Protein AF-A0A226XC66-F1 (afdb_monomer_lite)

Radius of gyration: 19.05 Å; chains: 1; bounding box: 54×43×42 Å

Secondary structure (DSSP, 8-state):
--------TTTTTTSS--HHHHHHHHHHHHHHS------HHHHHHHHHHHHH-TT-TTGGGGGS-EE-TTS-EEEEEEEEEETTEEEEEEEETTTTEEEEEEHHHHHHSPBPPHHHHHHHHTTS--

Foldseek 3Di:
DDDDDDQDPVNCPPVDDDPVVVVVVVVVCVVPLLQLDAPPVRVVVLVVQAVVDVPDPPCVLQVFWFADPVLFIWRWRHWDADPNFIKTWTAGRVVRDIDIDTPVVVVPTHTDDSVSSVVSSVPDDD

Structure (mmCIF, N/CA/C/O backbone):
data_AF-A0A226XC66-F1
#
_entry.id   AF-A0A226XC66-F1
#
loop_
_atom_site.group_PDB
_atom_site.id
_atom_site.type_symbol
_atom_site.label_atom_id
_atom_site.label_alt_id
_atom_site.label_comp_id
_atom_site.label_asym_id
_atom_site.label_entity_id
_atom_site.label_seq_id
_atom_site.pdbx_PDB_ins_code
_atom_site.Cartn_x
_atom_site.Cartn_y
_atom_site.Cartn_z
_atom_site.occupancy
_atom_site.B_iso_or_equiv
_atom_site.auth_seq_id
_atom_site.auth_comp_id
_atom_site.auth_asym_id
_atom_site.auth_atom_id
_atom_site.pdbx_PDB_model_num
ATOM 1 N N . MET A 1 1 ? 36.863 -28.324 2.976 1.00 43.34 1 MET A N 1
ATOM 2 C CA . MET A 1 1 ? 37.673 -27.278 3.626 1.00 43.34 1 MET A CA 1
ATOM 3 C C . MET A 1 1 ? 37.459 -26.035 2.787 1.00 43.34 1 MET A C 1
ATOM 5 O O . MET A 1 1 ? 37.768 -26.088 1.606 1.00 43.34 1 MET A O 1
ATOM 9 N N . VAL A 1 2 ? 36.754 -25.040 3.321 1.00 52.00 2 VAL A N 1
ATOM 10 C CA . VAL A 1 2 ? 36.452 -23.784 2.614 1.00 52.00 2 VAL A CA 1
ATOM 11 C C . VAL A 1 2 ? 37.566 -22.807 2.979 1.00 52.00 2 VAL A C 1
ATOM 13 O O . VAL A 1 2 ? 37.906 -22.724 4.157 1.00 52.00 2 VAL A O 1
ATOM 16 N N . GLU A 1 3 ? 38.175 -22.147 1.994 1.00 56.56 3 GLU A N 1
ATOM 17 C CA . GLU A 1 3 ? 39.131 -21.066 2.256 1.00 56.56 3 GLU A CA 1
ATOM 18 C C . GLU A 1 3 ? 38.385 -19.882 2.873 1.00 56.56 3 GLU A C 1
ATOM 20 O O . GLU A 1 3 ? 37.492 -19.309 2.248 1.00 56.56 3 GLU A O 1
ATOM 25 N N . GLU A 1 4 ? 38.739 -19.521 4.105 1.00 52.19 4 GLU A N 1
ATOM 26 C CA . GLU A 1 4 ? 38.331 -18.244 4.683 1.00 52.19 4 GLU A CA 1
ATOM 27 C C . GLU A 1 4 ? 39.193 -17.142 4.066 1.00 52.19 4 GLU A C 1
ATOM 29 O O . GLU A 1 4 ? 40.379 -17.007 4.369 1.00 52.19 4 GLU A O 1
ATOM 34 N N . VAL A 1 5 ? 38.590 -16.363 3.169 1.00 66.19 5 VAL A N 1
ATOM 35 C CA . VAL A 1 5 ? 39.199 -15.151 2.623 1.00 66.19 5 VAL A CA 1
ATOM 36 C C . VAL A 1 5 ? 38.886 -14.004 3.578 1.00 66.19 5 VAL A C 1
ATOM 38 O O . VAL A 1 5 ? 37.727 -13.626 3.751 1.00 66.19 5 VAL A O 1
ATOM 41 N N . VAL A 1 6 ? 39.920 -13.459 4.219 1.00 64.94 6 VAL A N 1
ATOM 42 C CA . VAL A 1 6 ? 39.808 -12.260 5.056 1.00 64.94 6 VAL A CA 1
ATOM 43 C C . VAL A 1 6 ? 39.764 -11.047 4.128 1.00 64.94 6 VAL A C 1
ATOM 45 O O . VAL A 1 6 ? 40.761 -10.726 3.488 1.00 64.94 6 VAL A O 1
ATOM 48 N N . LEU A 1 7 ? 38.599 -10.405 4.032 1.00 57.03 7 LEU A N 1
ATOM 49 C CA . LEU A 1 7 ? 38.423 -9.150 3.299 1.00 57.03 7 LEU A CA 1
ATOM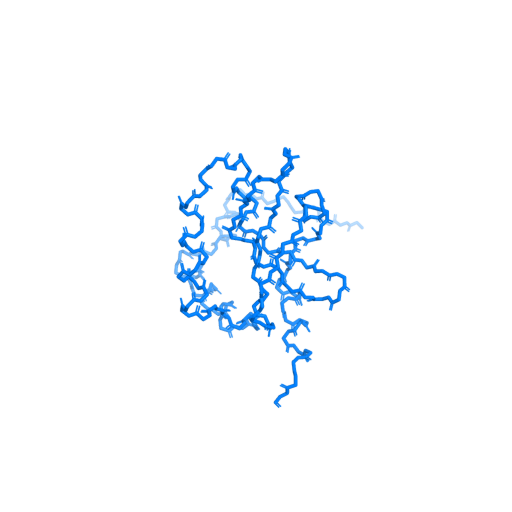 50 C C . LEU A 1 7 ? 39.038 -8.003 4.113 1.00 57.03 7 LEU A C 1
ATOM 52 O O . LEU A 1 7 ? 38.702 -7.821 5.285 1.00 57.03 7 LEU A O 1
ATOM 56 N N . ASP A 1 8 ? 39.954 -7.254 3.505 1.00 61.53 8 ASP A N 1
ATOM 57 C CA . ASP A 1 8 ? 40.545 -6.047 4.084 1.00 61.53 8 ASP A CA 1
ATOM 58 C C . ASP A 1 8 ? 39.681 -4.797 3.800 1.00 61.53 8 ASP A C 1
ATOM 60 O O . ASP A 1 8 ? 38.808 -4.802 2.930 1.00 61.53 8 ASP A O 1
ATOM 64 N N . GLU A 1 9 ? 39.909 -3.706 4.537 1.00 55.47 9 GLU A N 1
ATOM 65 C CA . GLU A 1 9 ? 39.152 -2.449 4.395 1.00 55.47 9 GLU A CA 1
ATOM 66 C C . GLU A 1 9 ? 39.264 -1.829 2.985 1.00 55.47 9 GLU A C 1
ATOM 68 O O . GLU A 1 9 ? 38.339 -1.157 2.532 1.00 55.47 9 GLU A O 1
ATOM 73 N N . ALA A 1 10 ? 40.348 -2.101 2.248 1.00 56.50 10 ALA A N 1
ATOM 74 C CA . ALA A 1 10 ? 40.539 -1.614 0.882 1.00 56.50 10 ALA A CA 1
ATOM 75 C C . ALA A 1 10 ? 39.733 -2.429 -0.147 1.00 56.50 10 ALA A C 1
ATOM 77 O O . ALA A 1 10 ? 39.255 -1.874 -1.132 1.00 56.50 10 ALA A O 1
ATOM 78 N N . SER A 1 11 ? 39.513 -3.720 0.103 1.00 54.44 11 SER A N 1
ATOM 79 C CA . SER A 1 11 ? 38.683 -4.607 -0.721 1.00 54.44 11 SER A CA 1
ATOM 80 C C . SER A 1 11 ? 37.174 -4.362 -0.564 1.00 54.44 11 SER A C 1
ATOM 82 O O . SER A 1 11 ? 36.390 -4.768 -1.421 1.00 54.44 11 SER A O 1
ATOM 84 N N . LEU A 1 12 ? 36.759 -3.629 0.477 1.00 55.22 12 LEU A N 1
ATOM 85 C CA . LEU A 1 12 ? 35.387 -3.135 0.657 1.00 55.22 12 LEU A CA 1
ATOM 86 C C . LEU A 1 12 ? 35.107 -1.816 -0.086 1.00 55.22 12 LEU A C 1
ATOM 88 O O . LEU A 1 12 ? 33.942 -1.452 -0.244 1.00 55.22 12 LEU A O 1
ATOM 92 N N . ALA A 1 13 ? 36.137 -1.108 -0.563 1.00 53.78 13 ALA A N 1
ATOM 93 C CA . ALA A 1 13 ? 35.974 0.206 -1.191 1.00 53.78 13 ALA A CA 1
ATOM 94 C C . ALA A 1 13 ? 35.192 0.157 -2.520 1.00 53.78 13 ALA A C 1
ATOM 96 O O . ALA A 1 13 ? 34.482 1.108 -2.833 1.00 53.78 13 ALA A O 1
ATOM 97 N N . ASP A 1 14 ? 35.252 -0.970 -3.240 1.00 53.06 14 ASP A N 1
ATOM 98 C CA . ASP A 1 14 ? 34.503 -1.230 -4.484 1.00 53.06 14 ASP A CA 1
ATOM 99 C C . ASP A 1 14 ? 33.192 -2.016 -4.255 1.00 53.06 14 ASP A C 1
ATOM 101 O O . ASP A 1 14 ? 32.520 -2.419 -5.203 1.00 53.06 14 ASP A O 1
ATOM 105 N N . CYS A 1 15 ? 32.789 -2.256 -3.001 1.00 54.78 15 CYS A N 1
ATOM 106 C CA . CYS A 1 15 ? 31.524 -2.941 -2.692 1.00 54.78 15 CYS A CA 1
ATOM 107 C C . CYS A 1 15 ? 30.298 -2.014 -2.742 1.00 54.78 15 CYS A C 1
ATOM 109 O O . CYS A 1 15 ? 29.169 -2.462 -2.524 1.00 54.78 15 CYS A O 1
ATOM 111 N N . HIS A 1 16 ? 30.507 -0.728 -3.014 1.00 57.97 16 HIS A N 1
ATOM 112 C CA . HIS A 1 16 ? 29.455 0.270 -3.101 1.00 57.97 16 HIS A CA 1
ATOM 113 C C . HIS A 1 16 ? 29.413 0.832 -4.515 1.00 57.97 16 HIS A C 1
ATOM 115 O O . HIS A 1 16 ? 30.423 1.303 -5.033 1.00 57.97 16 HIS A O 1
ATOM 121 N N . LEU A 1 17 ? 28.230 0.781 -5.131 1.00 63.31 17 LEU A N 1
ATOM 122 C CA . LEU A 1 17 ? 27.989 1.480 -6.385 1.00 63.31 17 LEU A CA 1
ATOM 123 C C . LEU A 1 17 ? 28.315 2.962 -6.189 1.00 63.31 17 LEU A C 1
ATOM 125 O O . LEU A 1 17 ? 28.020 3.549 -5.142 1.00 63.31 17 LEU A O 1
ATOM 129 N N . THR A 1 18 ? 28.894 3.583 -7.208 1.00 78.94 18 THR A N 1
ATOM 130 C CA . THR A 1 18 ? 28.992 5.042 -7.239 1.00 78.94 18 THR A CA 1
ATOM 131 C C . THR A 1 18 ? 27.586 5.653 -7.207 1.00 78.94 18 THR A C 1
ATOM 133 O O . THR A 1 18 ? 26.597 5.008 -7.563 1.00 78.94 18 THR A O 1
ATOM 136 N N . GLU A 1 19 ? 27.461 6.914 -6.792 1.00 75.06 19 GLU A N 1
ATOM 137 C CA . GLU A 1 19 ? 26.164 7.611 -6.755 1.00 75.06 19 GLU A CA 1
ATOM 138 C C . GLU A 1 19 ? 25.431 7.550 -8.111 1.00 75.06 19 GLU A C 1
ATOM 140 O O . GLU A 1 19 ? 24.226 7.303 -8.170 1.00 75.06 19 GLU A O 1
ATOM 145 N N . GLU A 1 20 ? 26.169 7.690 -9.216 1.00 75.88 20 GLU A N 1
ATOM 146 C CA . GLU A 1 20 ? 25.624 7.598 -10.573 1.00 75.88 20 GLU A CA 1
ATOM 147 C C . GLU A 1 20 ? 25.085 6.195 -10.891 1.00 75.88 20 GLU A C 1
ATOM 149 O O . GLU A 1 20 ? 24.023 6.049 -11.502 1.00 75.88 20 GLU A O 1
ATOM 154 N N . GLU A 1 21 ? 25.789 5.151 -10.463 1.00 77.19 21 GLU A N 1
ATOM 155 C CA . GLU A 1 21 ? 25.354 3.766 -10.635 1.00 77.19 21 GLU A CA 1
ATOM 156 C C . GLU A 1 21 ? 24.155 3.429 -9.746 1.00 77.19 21 GLU A C 1
ATOM 158 O O . GLU A 1 21 ? 23.255 2.721 -10.195 1.00 77.19 21 GLU A O 1
ATOM 163 N N . HIS A 1 22 ? 24.077 3.994 -8.538 1.00 75.12 22 HIS A N 1
ATOM 164 C CA . HIS A 1 22 ? 22.896 3.902 -7.679 1.00 75.12 22 HIS A CA 1
ATOM 165 C C . HIS A 1 22 ? 21.656 4.502 -8.348 1.00 75.12 22 HIS A C 1
ATOM 167 O O . HIS A 1 22 ? 20.590 3.885 -8.340 1.00 75.12 22 HIS A O 1
ATOM 173 N N . ILE A 1 23 ? 21.792 5.678 -8.965 1.00 73.69 23 ILE A N 1
ATOM 174 C CA . ILE A 1 23 ? 20.692 6.329 -9.687 1.00 73.69 23 ILE A CA 1
ATOM 175 C C . ILE A 1 23 ? 20.275 5.484 -10.895 1.00 73.69 23 ILE A C 1
ATOM 177 O O . ILE A 1 23 ? 19.086 5.237 -11.089 1.00 73.69 23 ILE A O 1
ATOM 181 N N . LYS A 1 24 ? 21.236 4.998 -11.693 1.00 75.38 24 LYS A N 1
ATOM 182 C CA . LYS A 1 24 ? 20.944 4.139 -12.854 1.00 75.38 24 LYS A CA 1
ATOM 183 C C . LYS A 1 24 ? 20.251 2.843 -12.442 1.00 75.38 24 LYS A C 1
ATOM 185 O O . LYS A 1 24 ? 19.275 2.460 -13.081 1.00 75.38 24 LYS A O 1
ATOM 190 N N . ALA A 1 25 ? 20.717 2.196 -11.376 1.00 71.31 25 ALA A N 1
ATOM 191 C CA . ALA A 1 25 ? 20.096 0.990 -10.844 1.00 71.31 25 ALA A CA 1
ATOM 192 C C . ALA A 1 25 ? 18.653 1.254 -10.392 1.00 71.31 25 ALA A C 1
ATOM 194 O O . ALA A 1 25 ? 17.764 0.490 -10.756 1.00 71.31 25 ALA A O 1
ATOM 195 N N . ALA A 1 26 ? 18.402 2.369 -9.697 1.00 72.50 26 ALA A N 1
ATOM 196 C CA . ALA A 1 26 ? 17.058 2.754 -9.270 1.00 72.50 26 ALA A CA 1
ATOM 197 C C . ALA A 1 26 ? 16.109 3.030 -10.453 1.00 72.50 26 ALA A C 1
ATOM 199 O O . ALA A 1 26 ? 14.935 2.670 -10.395 1.00 72.50 26 ALA A O 1
ATOM 200 N N . VAL A 1 27 ? 16.601 3.634 -11.543 1.00 74.25 27 VAL A N 1
ATOM 201 C CA . VAL A 1 27 ? 15.805 3.849 -12.767 1.00 74.25 27 VAL A CA 1
ATOM 202 C C . VAL A 1 27 ? 15.470 2.520 -13.441 1.00 74.25 27 VAL A C 1
ATOM 204 O O . VAL A 1 27 ? 14.309 2.268 -13.748 1.00 74.25 27 VAL A O 1
ATOM 207 N N . VAL A 1 28 ? 16.461 1.641 -13.617 1.00 72.88 28 VAL A N 1
ATOM 208 C CA . VAL A 1 28 ? 16.242 0.313 -14.211 1.00 72.88 28 VAL A CA 1
ATOM 209 C C . VAL A 1 28 ? 15.278 -0.515 -13.361 1.00 72.88 28 VAL A C 1
ATOM 211 O O . VAL A 1 28 ? 14.408 -1.193 -13.904 1.00 72.88 28 VAL A O 1
ATOM 214 N N . GLU A 1 29 ? 15.393 -0.455 -12.035 1.00 70.62 29 GLU A N 1
ATOM 215 C CA . GLU A 1 29 ? 14.456 -1.106 -11.122 1.00 70.62 29 GLU A CA 1
ATOM 216 C C . GLU A 1 29 ? 13.043 -0.540 -11.287 1.00 70.62 29 GLU A C 1
ATOM 218 O O . GLU A 1 29 ? 12.105 -1.316 -11.449 1.00 70.62 29 GLU A O 1
ATOM 223 N N . ALA A 1 30 ? 12.878 0.785 -11.332 1.00 68.00 30 ALA A N 1
ATOM 224 C CA . ALA A 1 30 ? 11.576 1.406 -11.558 1.00 68.00 30 ALA A CA 1
ATOM 225 C C . ALA A 1 30 ? 10.941 0.935 -12.880 1.00 68.00 30 ALA A C 1
ATOM 227 O O . ALA A 1 30 ? 9.787 0.497 -12.873 1.00 68.00 30 ALA A O 1
ATOM 228 N N . ASP A 1 31 ? 11.715 0.925 -13.970 1.00 68.50 31 ASP A N 1
ATOM 229 C CA . ASP A 1 31 ? 11.273 0.505 -15.307 1.00 68.50 31 ASP A CA 1
ATOM 230 C C . ASP A 1 31 ? 10.930 -0.994 -15.389 1.00 68.50 31 ASP A C 1
ATOM 232 O O . ASP A 1 31 ? 10.106 -1.405 -16.208 1.00 68.50 31 ASP A O 1
ATOM 236 N N . THR A 1 32 ? 11.549 -1.831 -14.551 1.00 68.19 32 THR A N 1
ATOM 237 C CA . THR A 1 32 ? 11.407 -3.301 -14.601 1.00 68.19 32 THR A CA 1
ATOM 238 C C . THR A 1 32 ? 10.621 -3.902 -13.436 1.00 68.19 32 THR A C 1
ATOM 240 O O . THR A 1 32 ? 10.354 -5.106 -13.438 1.00 68.19 32 THR A O 1
ATOM 243 N N . SER A 1 33 ? 10.206 -3.084 -12.465 1.00 71.56 33 SER A N 1
ATOM 244 C CA . SER A 1 33 ? 9.542 -3.518 -11.227 1.00 71.56 33 SER A CA 1
ATOM 245 C C . SER A 1 33 ? 8.198 -4.216 -11.451 1.00 71.56 33 SER A C 1
ATOM 247 O O . SER A 1 33 ? 7.759 -4.990 -10.603 1.00 71.56 33 SER A O 1
ATOM 249 N N . GLY A 1 34 ? 7.520 -3.934 -12.569 1.00 78.56 34 GLY A N 1
ATOM 250 C CA . GLY A 1 34 ? 6.147 -4.382 -12.821 1.00 78.56 34 GLY A CA 1
ATOM 251 C C . GLY A 1 34 ? 5.095 -3.661 -11.968 1.00 78.56 34 GLY A C 1
ATOM 252 O O . GLY A 1 34 ? 3.916 -4.002 -12.041 1.00 78.56 34 GLY A O 1
ATOM 253 N N . HIS A 1 35 ? 5.488 -2.662 -11.167 1.00 85.19 35 HIS A N 1
ATOM 254 C CA . HIS A 1 35 ? 4.552 -1.873 -10.374 1.00 85.19 35 HIS A CA 1
ATOM 255 C C . HIS A 1 35 ? 3.753 -0.933 -11.295 1.00 85.19 35 HIS A C 1
ATOM 257 O O . HIS A 1 35 ? 4.357 -0.156 -12.035 1.00 85.19 35 HIS A O 1
ATOM 263 N N . PRO A 1 36 ? 2.409 -0.894 -11.228 1.00 88.62 36 PRO A N 1
ATOM 264 C CA . PRO A 1 36 ? 1.582 -0.080 -12.132 1.00 88.62 36 PRO A CA 1
ATOM 265 C C . PRO A 1 36 ? 1.635 1.434 -11.832 1.00 88.62 36 PRO A C 1
ATOM 267 O O . PRO A 1 36 ? 0.821 2.208 -12.331 1.00 88.62 36 PRO A O 1
ATOM 270 N N . GLY A 1 37 ? 2.580 1.870 -10.995 1.00 88.94 37 GLY A N 1
ATOM 271 C CA . GLY A 1 37 ? 2.607 3.206 -10.404 1.00 88.94 37 GLY A CA 1
ATOM 272 C C . GLY A 1 37 ? 1.344 3.550 -9.602 1.00 88.94 37 GLY A C 1
ATOM 273 O O . GLY A 1 37 ? 0.604 2.678 -9.146 1.00 88.94 37 GLY A O 1
AT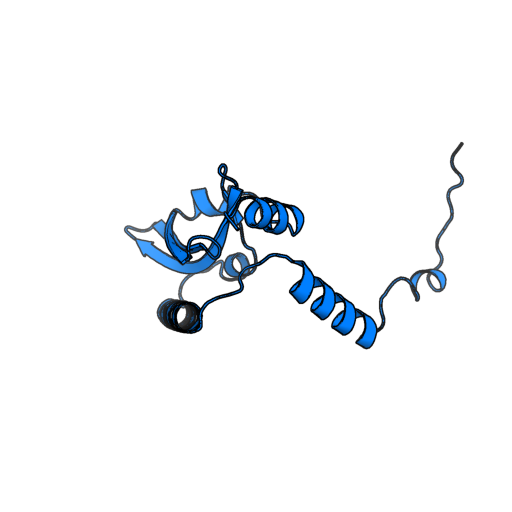OM 274 N N . TYR A 1 38 ? 1.115 4.852 -9.429 1.00 90.50 38 TYR A N 1
ATOM 275 C CA . TYR A 1 38 ? -0.063 5.398 -8.758 1.00 90.50 38 TYR A CA 1
ATOM 276 C C . TYR A 1 38 ? -0.715 6.460 -9.651 1.00 90.50 38 TYR A C 1
ATOM 278 O O . TYR A 1 38 ? -0.030 7.406 -10.053 1.00 90.50 38 TYR A O 1
ATOM 286 N N . PRO A 1 39 ? -2.025 6.368 -9.943 1.00 93.06 39 PRO A N 1
ATOM 287 C CA . PRO A 1 39 ? -2.740 7.434 -10.635 1.00 93.06 39 PRO A CA 1
ATOM 288 C C . PRO A 1 39 ? -2.654 8.758 -9.865 1.00 93.06 39 PRO A C 1
ATOM 290 O O . PRO A 1 39 ? -2.701 8.771 -8.633 1.00 93.06 39 PRO A O 1
ATOM 293 N N . GLY A 1 40 ? -2.591 9.889 -10.576 1.00 92.19 40 GLY A N 1
ATOM 294 C CA . GLY A 1 40 ? -2.441 11.211 -9.950 1.00 92.19 40 GLY A CA 1
ATOM 295 C C . GLY A 1 40 ? -3.528 11.533 -8.915 1.00 92.19 40 GLY A C 1
ATOM 296 O O . GLY A 1 40 ? -3.226 12.051 -7.841 1.00 92.19 40 GLY A O 1
ATOM 297 N N . GLU A 1 41 ? -4.780 11.151 -9.186 1.00 93.25 41 GLU A N 1
ATOM 298 C CA . GLU A 1 41 ? -5.890 11.304 -8.232 1.00 93.25 41 GLU A CA 1
ATOM 299 C C . GLU A 1 41 ? -5.690 10.472 -6.959 1.00 93.25 41 GLU A C 1
ATOM 301 O O . GLU A 1 41 ? -5.976 10.940 -5.854 1.00 93.25 41 GLU A O 1
ATOM 306 N N . ALA A 1 42 ? -5.154 9.256 -7.096 1.00 94.06 42 ALA A N 1
ATOM 307 C CA . ALA A 1 42 ? -4.851 8.404 -5.956 1.00 94.06 42 ALA A CA 1
ATOM 308 C C . ALA A 1 42 ? -3.750 9.036 -5.093 1.00 94.06 42 ALA A C 1
ATOM 310 O O . ALA A 1 42 ? -3.919 9.157 -3.880 1.00 94.06 42 ALA A O 1
ATOM 311 N N . VAL A 1 43 ? -2.668 9.526 -5.710 1.00 94.56 43 VAL A N 1
ATOM 312 C CA . VAL A 1 43 ? -1.580 10.235 -5.009 1.00 94.56 43 VAL A CA 1
ATOM 313 C C . VAL A 1 43 ? -2.103 11.457 -4.258 1.00 94.56 43 VAL A C 1
ATOM 315 O O . VAL A 1 43 ? -1.763 11.661 -3.088 1.00 94.56 43 VAL A O 1
ATOM 318 N N . HIS A 1 44 ? -2.958 12.250 -4.906 1.00 94.81 44 HIS A N 1
ATOM 319 C CA . HIS A 1 44 ? -3.568 13.424 -4.296 1.00 94.81 44 HIS A CA 1
ATOM 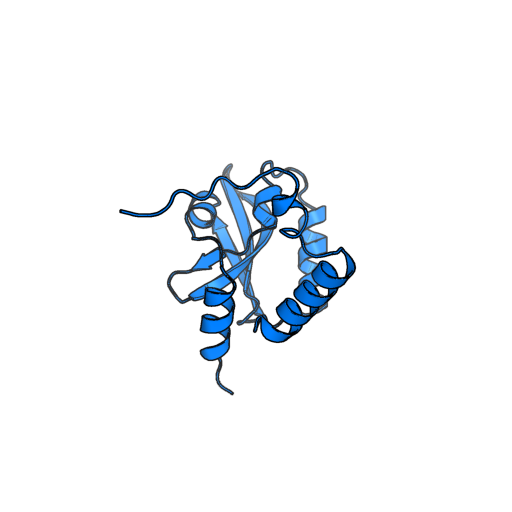320 C C . HIS A 1 44 ? -4.379 13.047 -3.050 1.00 94.81 44 HIS A C 1
ATOM 322 O O . HIS A 1 44 ? -4.115 13.565 -1.963 1.00 94.81 44 HIS A O 1
ATOM 328 N N . ARG A 1 45 ? -5.286 12.068 -3.164 1.00 94.88 45 ARG A N 1
ATOM 329 C CA . ARG A 1 45 ? -6.095 11.582 -2.036 1.00 94.88 45 ARG A CA 1
ATOM 330 C C . ARG A 1 45 ? -5.238 11.042 -0.891 1.00 94.88 45 ARG A C 1
ATOM 332 O O . ARG A 1 45 ? -5.488 11.377 0.267 1.00 94.88 45 ARG A O 1
ATOM 339 N N . MET A 1 46 ? -4.236 10.216 -1.193 1.00 94.88 46 MET A N 1
ATOM 340 C CA . MET A 1 46 ? -3.336 9.649 -0.182 1.00 94.88 46 MET A CA 1
ATOM 341 C C . MET A 1 46 ? -2.623 10.752 0.603 1.00 94.88 46 MET A C 1
ATOM 343 O O . MET A 1 46 ? -2.562 10.716 1.833 1.00 94.88 46 MET A O 1
ATOM 347 N N . THR A 1 47 ? -2.152 11.768 -0.116 1.00 92.56 47 THR A N 1
ATOM 348 C CA . THR A 1 47 ? -1.451 12.920 0.448 1.00 92.56 47 THR A CA 1
ATOM 349 C C . THR A 1 47 ? -2.373 13.749 1.342 1.00 92.56 47 THR A C 1
ATOM 351 O O . THR A 1 47 ? -2.011 14.047 2.481 1.00 92.56 47 THR A O 1
ATOM 354 N N . GLU A 1 48 ? -3.589 14.066 0.887 1.00 93.56 48 GLU A N 1
ATOM 355 C CA . GLU A 1 48 ? -4.560 14.807 1.696 1.00 93.56 48 GLU A CA 1
ATOM 356 C C . GLU A 1 48 ? -4.883 14.109 3.022 1.00 93.56 48 GLU A C 1
ATOM 358 O O . GLU A 1 48 ? -4.899 14.746 4.078 1.00 93.56 48 GLU A O 1
ATOM 363 N N . VAL A 1 49 ? -5.146 12.800 2.988 1.00 91.56 49 VAL A N 1
ATOM 364 C CA . VAL A 1 49 ? -5.501 12.040 4.196 1.00 91.56 49 VAL A CA 1
ATOM 365 C C . VAL A 1 49 ? -4.310 11.956 5.150 1.00 91.56 49 VAL A C 1
ATOM 367 O O . VAL A 1 49 ? -4.476 12.144 6.358 1.00 91.56 49 VAL A O 1
ATOM 370 N N . ARG A 1 50 ? -3.100 11.742 4.621 1.00 87.38 50 ARG A N 1
ATOM 371 C CA . ARG A 1 50 ? -1.867 11.665 5.414 1.00 87.38 50 ARG A CA 1
ATOM 372 C C . ARG A 1 50 ? -1.583 12.950 6.195 1.00 87.38 50 ARG A C 1
ATOM 374 O O . ARG A 1 50 ? -1.054 12.874 7.303 1.00 87.38 50 ARG A O 1
ATOM 381 N N . PHE A 1 51 ? -1.927 14.114 5.644 1.00 86.56 51 PHE A N 1
ATOM 382 C CA . PHE A 1 51 ? -1.752 15.398 6.330 1.00 86.56 51 PHE A CA 1
ATOM 383 C C . PHE A 1 51 ? -2.861 15.715 7.337 1.00 86.56 51 PHE A C 1
ATOM 385 O O . PHE A 1 51 ? -2.600 16.404 8.321 1.00 86.56 51 PHE A O 1
ATOM 392 N N . LYS A 1 52 ? -4.073 15.186 7.139 1.00 84.62 52 LYS A N 1
ATOM 393 C CA . LYS A 1 52 ? -5.203 15.387 8.062 1.00 84.62 52 LYS A CA 1
ATOM 394 C C . LYS A 1 52 ? -5.075 14.584 9.365 1.00 84.62 52 LYS A C 1
ATOM 396 O O . LYS A 1 52 ? -5.669 14.982 10.359 1.00 84.62 52 LYS A O 1
ATOM 401 N N . ASN A 1 53 ? -4.289 13.501 9.388 1.00 75.00 53 ASN A N 1
ATOM 402 C CA . ASN A 1 53 ? -4.100 12.639 10.566 1.00 75.00 53 ASN A CA 1
ATOM 403 C C . ASN A 1 53 ? -2.618 12.501 10.981 1.00 75.00 53 ASN A C 1
ATOM 405 O O . ASN A 1 53 ? -1.996 11.460 10.756 1.00 75.00 53 ASN A O 1
ATOM 409 N N . PRO A 1 54 ? -2.015 13.529 11.613 1.00 72.44 54 PRO A N 1
ATOM 410 C CA . PRO A 1 54 ? -0.616 13.480 12.043 1.00 72.44 54 PRO A CA 1
ATOM 411 C C . PRO A 1 54 ? -0.376 12.643 13.312 1.00 72.44 54 PRO A C 1
ATOM 413 O O . PRO A 1 54 ? 0.776 12.352 13.619 1.00 72.44 54 PRO A O 1
ATOM 416 N N . ALA A 1 55 ? -1.432 12.274 14.045 1.00 84.12 55 ALA A N 1
ATOM 417 C CA . ALA A 1 55 ? -1.348 11.700 15.392 1.00 84.12 55 ALA A CA 1
ATOM 418 C C . ALA A 1 55 ? -0.835 10.249 15.452 1.00 84.12 55 ALA A C 1
ATOM 420 O O . ALA A 1 55 ? -0.472 9.777 16.525 1.00 84.12 55 ALA A O 1
ATOM 421 N N . TYR A 1 56 ? -0.794 9.537 14.323 1.00 91.12 56 TYR A N 1
ATOM 422 C CA . TYR A 1 56 ? -0.391 8.133 14.312 1.00 91.12 56 TYR A CA 1
ATOM 423 C C . TYR A 1 56 ? 1.096 7.959 14.687 1.00 91.12 56 TYR A C 1
ATOM 425 O O . TYR A 1 56 ? 1.960 8.526 14.009 1.00 91.12 56 TYR A O 1
ATOM 433 N N . PRO A 1 57 ? 1.430 7.150 15.712 1.00 90.56 57 PRO A N 1
ATOM 434 C CA . PRO A 1 57 ? 2.791 7.085 16.249 1.00 90.56 57 PRO A CA 1
ATOM 435 C C . PRO A 1 57 ? 3.790 6.315 15.369 1.00 90.56 57 PRO A C 1
ATOM 437 O O . PRO A 1 57 ? 4.987 6.590 15.434 1.00 90.56 57 PRO A O 1
ATOM 440 N N . ARG A 1 58 ? 3.349 5.366 14.526 1.00 91.69 58 ARG A N 1
ATOM 441 C CA . ARG A 1 58 ? 4.241 4.454 13.772 1.00 91.69 58 ARG A CA 1
ATOM 442 C C . ARG A 1 58 ? 4.327 4.777 12.277 1.00 91.69 58 ARG A C 1
ATOM 444 O O . ARG A 1 58 ? 4.214 3.903 11.422 1.00 91.69 58 ARG A O 1
ATOM 451 N N . ARG A 1 59 ? 4.554 6.048 11.939 1.00 89.88 59 ARG A N 1
ATOM 452 C CA . ARG A 1 59 ? 4.527 6.548 10.544 1.00 89.88 59 ARG A CA 1
ATOM 453 C C . ARG A 1 59 ? 5.529 5.867 9.606 1.00 89.88 59 ARG A C 1
ATOM 455 O O . ARG A 1 59 ? 5.285 5.806 8.406 1.00 89.88 59 ARG A O 1
ATOM 462 N N . GLU A 1 60 ? 6.628 5.348 10.148 1.00 90.75 60 GLU A N 1
ATOM 463 C CA . GLU A 1 60 ? 7.655 4.609 9.401 1.00 90.75 60 GLU A CA 1
ATOM 464 C C . GLU A 1 60 ? 7.109 3.347 8.724 1.00 90.75 60 GLU A C 1
ATOM 466 O O . GLU A 1 60 ? 7.611 2.938 7.680 1.00 90.75 60 GLU A O 1
ATOM 471 N N . MET A 1 61 ? 6.024 2.776 9.254 1.00 92.44 61 MET A N 1
ATOM 472 C CA . MET A 1 61 ? 5.346 1.636 8.642 1.00 92.44 61 MET A CA 1
ATOM 473 C C . MET A 1 61 ? 4.823 1.947 7.234 1.00 92.44 61 MET A C 1
ATOM 475 O O . MET A 1 61 ? 4.756 1.047 6.403 1.00 92.44 61 MET A O 1
ATOM 479 N N . PHE A 1 62 ? 4.502 3.211 6.936 1.00 93.12 62 PHE A N 1
ATOM 480 C CA . PHE A 1 62 ? 3.974 3.617 5.631 1.00 93.12 62 PHE A CA 1
ATOM 481 C C . PHE A 1 62 ? 5.018 3.610 4.505 1.00 93.12 62 PHE A C 1
ATOM 483 O O . PHE A 1 62 ? 4.712 3.987 3.380 1.00 93.12 62 PHE A O 1
ATOM 490 N N . ARG A 1 63 ? 6.267 3.235 4.801 1.00 92.00 63 ARG A N 1
ATOM 491 C CA . ARG A 1 63 ? 7.333 3.107 3.799 1.00 92.00 63 ARG A CA 1
ATOM 492 C C . ARG A 1 63 ? 7.337 1.754 3.097 1.00 92.00 63 ARG A C 1
ATOM 494 O O . ARG A 1 63 ? 7.985 1.628 2.067 1.00 92.00 63 ARG A O 1
ATOM 501 N N . PHE A 1 64 ? 6.677 0.756 3.678 1.00 93.56 64 PHE A N 1
ATOM 502 C CA . PHE A 1 64 ? 6.769 -0.622 3.222 1.00 93.56 64 PHE A CA 1
ATOM 503 C C . PHE A 1 64 ? 5.403 -1.132 2.802 1.00 93.56 64 PHE A C 1
ATOM 505 O O . PHE A 1 64 ? 4.497 -1.268 3.630 1.00 93.56 64 PHE A O 1
ATOM 512 N N . ASP A 1 65 ? 5.296 -1.468 1.523 1.00 96.38 65 ASP A N 1
ATOM 513 C CA . ASP A 1 65 ? 4.148 -2.189 1.005 1.00 96.38 65 ASP A CA 1
ATOM 514 C C . ASP A 1 65 ? 4.070 -3.576 1.648 1.00 96.38 65 ASP A C 1
ATOM 516 O O . ASP A 1 65 ? 5.076 -4.168 2.059 1.00 96.38 65 ASP A O 1
ATOM 520 N N . ARG A 1 66 ? 2.854 -4.101 1.754 1.00 97.81 66 ARG A N 1
ATOM 521 C CA . ARG A 1 66 ? 2.592 -5.437 2.294 1.00 97.81 66 ARG A CA 1
ATOM 522 C C . ARG A 1 66 ? 1.969 -6.323 1.234 1.00 97.81 66 ARG A C 1
ATOM 524 O O . ARG A 1 66 ? 1.245 -5.836 0.372 1.00 97.81 66 ARG A O 1
ATOM 531 N N . VAL A 1 67 ? 2.223 -7.623 1.317 1.00 97.81 67 VAL A N 1
ATOM 532 C CA . VAL A 1 67 ? 1.607 -8.616 0.430 1.00 97.81 67 VAL A CA 1
ATOM 533 C C . VAL A 1 67 ? 0.541 -9.404 1.184 1.00 97.81 67 VAL A C 1
ATOM 535 O O . VAL A 1 67 ? 0.769 -9.903 2.288 1.00 97.81 67 VAL A O 1
ATOM 538 N N . ARG A 1 68 ? -0.655 -9.499 0.604 1.00 96.44 68 ARG A N 1
ATOM 539 C CA . ARG A 1 68 ? -1.759 -10.302 1.143 1.00 96.44 68 ARG A CA 1
ATOM 540 C C . ARG A 1 68 ? -1.677 -11.745 0.636 1.00 96.44 68 ARG A C 1
ATOM 542 O O . ARG A 1 68 ? -0.997 -12.040 -0.340 1.00 96.44 68 ARG A O 1
ATOM 549 N N . ALA A 1 69 ? -2.384 -12.662 1.297 1.00 94.56 69 ALA A N 1
ATOM 550 C CA . ALA A 1 69 ? -2.395 -14.090 0.964 1.00 94.56 69 ALA A CA 1
ATOM 551 C C . ALA A 1 69 ? -2.820 -14.414 -0.485 1.00 94.56 69 ALA A C 1
ATOM 553 O O . ALA A 1 69 ? -2.438 -15.453 -1.012 1.00 94.56 69 ALA A O 1
ATOM 554 N N . ASP A 1 70 ? -3.590 -13.539 -1.130 1.00 93.44 70 ASP A N 1
ATOM 555 C CA . ASP A 1 70 ? -3.978 -13.655 -2.539 1.00 93.44 70 ASP A CA 1
ATOM 556 C C . ASP A 1 70 ? -2.957 -13.037 -3.512 1.00 93.44 70 ASP A C 1
ATOM 558 O O . ASP A 1 70 ? -3.203 -12.991 -4.713 1.00 93.44 70 ASP A O 1
ATOM 562 N N . GLY A 1 71 ? -1.812 -12.572 -3.006 1.00 94.81 71 GLY A N 1
ATOM 563 C CA . GLY A 1 71 ? -0.762 -11.917 -3.781 1.00 94.81 71 GLY A CA 1
ATOM 564 C C . GLY A 1 71 ? -1.002 -10.430 -4.031 1.00 94.81 71 GLY A C 1
ATOM 565 O O . GLY A 1 71 ? -0.176 -9.799 -4.685 1.00 94.81 71 GLY A O 1
ATOM 566 N N . GLU A 1 72 ? -2.097 -9.852 -3.529 1.00 95.94 72 GLU A N 1
ATOM 567 C CA . GLU A 1 72 ? -2.361 -8.426 -3.707 1.00 95.94 72 GLU A CA 1
ATOM 568 C C . GLU A 1 72 ? -1.353 -7.571 -2.927 1.00 95.94 72 GLU A C 1
ATOM 570 O O . GLU A 1 72 ? -0.979 -7.902 -1.796 1.00 95.94 72 GLU A O 1
ATOM 575 N N . ILE A 1 73 ? -0.936 -6.458 -3.535 1.00 97.38 73 ILE A N 1
ATOM 576 C CA . ILE A 1 73 ? -0.008 -5.502 -2.925 1.00 97.38 73 ILE A CA 1
ATOM 577 C C . ILE A 1 73 ? -0.809 -4.396 -2.239 1.00 97.38 73 ILE A C 1
ATOM 579 O O . ILE A 1 73 ? -1.737 -3.833 -2.813 1.00 97.38 73 ILE A O 1
ATOM 583 N N . LEU A 1 74 ? -0.475 -4.102 -0.988 1.00 98.00 74 LEU A N 1
ATOM 584 C CA . LEU A 1 74 ? -1.113 -3.076 -0.177 1.00 98.00 74 LEU A CA 1
ATOM 585 C C . LEU A 1 74 ? -0.108 -1.954 0.050 1.00 98.00 74 LEU A C 1
ATOM 587 O O . LEU A 1 74 ? 0.871 -2.157 0.767 1.00 98.00 74 LEU A O 1
ATOM 591 N N . HIS A 1 75 ? -0.387 -0.777 -0.507 1.00 97.62 75 HIS A N 1
ATOM 592 C CA . HIS A 1 75 ? 0.387 0.439 -0.287 1.00 97.62 75 HIS A CA 1
ATOM 593 C C . HIS A 1 75 ? -0.212 1.265 0.861 1.00 97.62 75 HIS A C 1
ATOM 595 O O . HIS A 1 75 ? -1.246 1.921 0.671 1.00 97.62 75 HIS A O 1
ATOM 601 N N . PRO A 1 76 ? 0.367 1.236 2.072 1.00 97.19 76 PRO A N 1
ATOM 602 C CA . PRO A 1 76 ? -0.159 1.993 3.200 1.00 97.19 76 PRO A CA 1
ATOM 603 C C . PRO A 1 76 ? 0.128 3.492 3.067 1.00 97.19 76 PRO A C 1
ATOM 605 O O . PRO A 1 76 ? 1.256 3.894 2.802 1.00 97.19 76 PRO A O 1
ATOM 608 N N . TYR A 1 77 ? -0.866 4.342 3.341 1.00 95.38 77 TYR A N 1
ATOM 609 C CA . TYR A 1 77 ? -0.690 5.797 3.200 1.00 95.38 77 TYR A CA 1
ATOM 610 C C . TYR A 1 77 ? -1.079 6.620 4.432 1.00 95.38 77 TYR A C 1
ATOM 612 O O . TYR A 1 77 ? -0.583 7.737 4.607 1.00 95.38 77 TYR A O 1
ATOM 620 N N . ALA A 1 78 ? -1.960 6.104 5.290 1.00 95.69 78 ALA A N 1
ATOM 621 C CA . ALA A 1 78 ? -2.396 6.792 6.499 1.00 95.69 78 ALA A CA 1
ATOM 622 C C . ALA A 1 78 ? -2.971 5.810 7.521 1.00 95.69 78 ALA A C 1
ATOM 624 O O . ALA A 1 78 ? -3.354 4.695 7.181 1.00 95.69 78 ALA A O 1
ATOM 625 N N . ALA A 1 79 ? -3.128 6.270 8.758 1.00 95.38 79 ALA A N 1
ATOM 626 C CA . ALA A 1 79 ? -3.915 5.585 9.771 1.00 95.38 79 ALA A CA 1
ATOM 627 C C . ALA A 1 79 ? -4.986 6.530 10.316 1.00 95.38 79 ALA A C 1
ATOM 629 O O . ALA A 1 79 ? -4.826 7.754 10.281 1.00 95.38 79 ALA A O 1
ATOM 630 N N . ARG A 1 80 ? -6.079 5.955 10.804 1.00 92.94 80 ARG A N 1
ATOM 631 C CA . ARG A 1 80 ? -7.131 6.668 11.527 1.00 92.94 80 ARG A CA 1
ATOM 632 C C . ARG A 1 80 ? -7.488 5.887 12.782 1.00 92.94 80 ARG A C 1
ATOM 634 O O . ARG A 1 80 ? -7.507 4.661 12.746 1.00 92.94 80 ARG A O 1
ATOM 641 N N . GLU A 1 81 ? -7.767 6.592 13.864 1.00 92.94 81 GLU A N 1
ATOM 642 C CA . GLU A 1 81 ? -8.221 5.975 15.107 1.00 92.94 81 GLU A CA 1
ATOM 643 C C . GLU A 1 81 ? -9.737 5.753 15.044 1.00 92.94 81 GLU A C 1
ATOM 645 O O . GLU A 1 81 ? -10.491 6.639 14.629 1.00 92.94 81 GLU A O 1
ATOM 650 N N . VAL A 1 82 ? -10.185 4.555 15.407 1.00 92.00 82 VAL A N 1
ATOM 651 C CA . VAL A 1 82 ? -11.591 4.148 15.444 1.00 92.00 82 VAL A CA 1
ATOM 652 C C . VAL A 1 82 ? -11.808 3.349 16.714 1.00 92.00 82 VAL A C 1
ATOM 654 O O . VAL A 1 82 ? -11.232 2.281 16.853 1.00 92.00 82 VAL A O 1
ATOM 657 N N . ALA A 1 83 ? -12.649 3.852 17.621 1.00 90.25 83 ALA A N 1
ATOM 658 C CA . ALA A 1 83 ? -12.953 3.174 18.885 1.00 90.25 83 ALA A CA 1
ATOM 659 C C . ALA A 1 83 ? -11.687 2.717 19.646 1.00 90.25 83 ALA A C 1
ATOM 661 O O . ALA A 1 83 ? -11.621 1.581 20.095 1.00 90.25 83 ALA A O 1
ATOM 662 N N . GLU A 1 84 ? -10.696 3.613 19.762 1.00 90.25 84 GLU A N 1
ATOM 663 C CA . GLU A 1 84 ? -9.403 3.376 20.438 1.00 90.25 84 GLU A CA 1
ATOM 664 C C . GLU A 1 84 ? -8.465 2.377 19.724 1.00 90.25 84 GLU A C 1
ATOM 666 O O . GLU A 1 84 ? -7.398 2.044 20.239 1.00 90.25 84 GLU A O 1
ATOM 671 N N . GLU A 1 85 ? -8.803 1.947 18.504 1.00 93.88 85 GLU A N 1
ATOM 672 C CA . GLU A 1 85 ? -7.962 1.094 17.661 1.00 93.88 85 GLU A CA 1
ATOM 673 C C . GLU A 1 85 ? -7.473 1.831 16.405 1.00 93.88 85 GLU A C 1
ATOM 675 O O . GLU A 1 85 ? -8.175 2.656 15.813 1.00 93.88 85 GLU A O 1
ATOM 680 N N . TRP A 1 86 ? -6.258 1.517 15.950 1.00 96.06 86 TRP A N 1
ATOM 681 C CA . TRP A 1 86 ? -5.719 2.073 14.710 1.00 96.06 86 TRP A CA 1
ATOM 682 C C . TRP A 1 86 ? -6.151 1.254 13.497 1.00 96.06 86 TRP A C 1
ATOM 684 O O . TRP A 1 86 ? -5.825 0.075 13.368 1.00 96.06 86 TRP A O 1
ATOM 694 N N . MET A 1 87 ? -6.810 1.922 12.553 1.00 96.94 87 MET A N 1
ATOM 695 C CA . MET A 1 87 ? -7.132 1.390 11.233 1.00 96.94 87 MET A CA 1
ATOM 696 C C . MET A 1 87 ? -6.142 1.934 10.210 1.00 96.94 87 MET A C 1
ATOM 698 O O . MET A 1 87 ? -5.987 3.151 10.067 1.00 96.94 87 MET A O 1
ATOM 702 N N . ILE A 1 88 ? -5.481 1.039 9.482 1.00 97.31 88 ILE A N 1
ATOM 703 C CA . ILE A 1 88 ? -4.518 1.389 8.439 1.00 97.31 88 ILE A CA 1
ATOM 704 C C . ILE A 1 88 ? -5.250 1.487 7.116 1.00 97.31 88 ILE A C 1
ATOM 706 O O . ILE A 1 88 ? -5.828 0.509 6.651 1.00 97.31 88 ILE A O 1
ATOM 710 N N . ASN A 1 89 ? -5.193 2.665 6.503 1.00 97.12 89 ASN A N 1
ATOM 711 C CA . ASN A 1 89 ? -5.694 2.883 5.159 1.00 97.12 89 ASN A CA 1
ATOM 712 C C . ASN A 1 89 ? -4.589 2.564 4.154 1.00 97.12 89 ASN A C 1
ATOM 714 O O . ASN A 1 89 ? -3.461 3.060 4.270 1.00 97.12 89 ASN A O 1
ATOM 718 N N . PHE A 1 90 ? -4.936 1.780 3.143 1.00 97.69 90 PHE A N 1
ATOM 719 C CA . PHE A 1 90 ? -4.030 1.401 2.072 1.00 97.69 90 PHE A CA 1
ATOM 720 C C . PHE A 1 90 ? -4.706 1.506 0.706 1.00 97.69 90 PHE A C 1
ATOM 722 O O . PHE A 1 90 ? -5.934 1.475 0.571 1.00 97.69 90 PHE A O 1
ATOM 729 N N . TYR A 1 91 ? -3.874 1.649 -0.314 1.00 97.88 91 TYR A N 1
ATOM 730 C CA . TYR A 1 91 ? -4.253 1.605 -1.715 1.00 97.88 91 TYR A CA 1
ATOM 731 C C . TYR A 1 91 ? -3.777 0.289 -2.330 1.00 97.88 91 TYR A C 1
ATOM 733 O O . TYR A 1 91 ? -2.711 -0.212 -1.982 1.00 97.88 91 TYR A O 1
ATOM 741 N N . LEU A 1 92 ? -4.572 -0.278 -3.230 1.00 97.00 92 LEU A N 1
ATOM 742 C CA . LEU A 1 92 ? -4.251 -1.488 -3.976 1.00 97.00 92 LEU A CA 1
ATOM 743 C C . LEU A 1 92 ? -3.832 -1.074 -5.394 1.00 97.00 92 LEU A C 1
ATOM 745 O O . LEU A 1 92 ? -4.712 -0.800 -6.211 1.00 97.00 92 LEU A O 1
ATOM 749 N N . PRO A 1 93 ? -2.529 -0.991 -5.716 1.00 95.19 93 PRO A N 1
ATOM 750 C CA . PRO A 1 93 ? -2.067 -0.408 -6.971 1.00 95.19 93 PRO A CA 1
ATOM 751 C C . PRO A 1 93 ? -2.514 -1.201 -8.208 1.00 95.19 93 PRO A C 1
ATOM 753 O O . PRO A 1 93 ? -2.829 -0.601 -9.231 1.00 95.19 93 PRO A O 1
ATOM 756 N N . PHE A 1 94 ? -2.635 -2.529 -8.115 1.00 93.94 94 PHE A N 1
ATOM 757 C CA . PHE A 1 94 ? -3.032 -3.375 -9.249 1.00 93.94 94 PHE A CA 1
ATOM 758 C C . PHE A 1 94 ? -4.537 -3.362 -9.531 1.00 93.94 94 PHE A C 1
ATOM 760 O O . PHE A 1 94 ? -4.946 -3.395 -10.688 1.00 93.94 94 PHE A O 1
ATOM 767 N N . THR A 1 95 ? -5.375 -3.304 -8.494 1.00 94.56 95 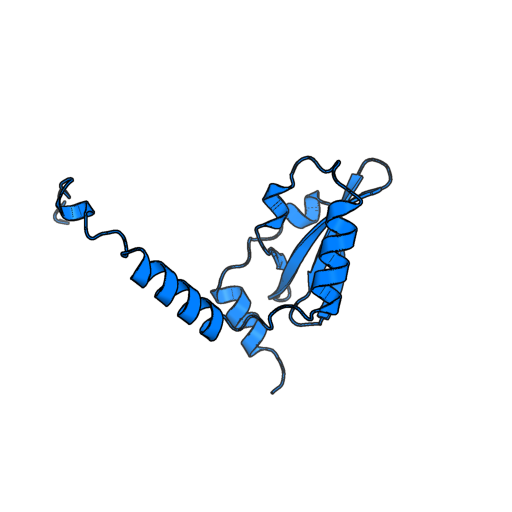THR A N 1
ATOM 768 C CA . THR A 1 95 ? -6.845 -3.234 -8.636 1.00 94.56 95 THR A CA 1
ATOM 769 C C . THR A 1 95 ? -7.389 -1.811 -8.582 1.00 94.56 95 THR A C 1
ATOM 771 O O . THR A 1 95 ? -8.586 -1.603 -8.763 1.00 94.56 95 THR A O 1
ATOM 774 N N . GLN A 1 96 ? -6.515 -0.835 -8.336 1.00 95.00 96 GLN A N 1
ATOM 775 C CA . GLN A 1 96 ? -6.825 0.582 -8.181 1.00 95.00 96 GLN A CA 1
ATOM 776 C C . GLN A 1 96 ? -7.932 0.861 -7.158 1.00 95.00 96 GLN A C 1
ATOM 778 O O . GLN A 1 96 ? -8.762 1.754 -7.337 1.00 95.00 96 GLN A O 1
ATOM 783 N N . ASN A 1 97 ? -7.945 0.094 -6.070 1.00 96.31 97 ASN A N 1
ATOM 784 C CA . ASN A 1 97 ? -8.989 0.156 -5.057 1.00 96.31 97 ASN A CA 1
ATOM 785 C C . ASN A 1 97 ? -8.433 0.573 -3.688 1.00 96.31 97 ASN A C 1
ATOM 787 O O . ASN A 1 97 ? -7.227 0.577 -3.451 1.00 96.31 97 ASN A O 1
ATOM 791 N N . TRP A 1 98 ? -9.329 0.943 -2.783 1.00 97.44 98 TRP A N 1
ATOM 792 C CA . TRP A 1 98 ? -9.022 1.400 -1.434 1.00 97.44 98 TRP A CA 1
ATOM 793 C C . TRP A 1 98 ? -9.417 0.330 -0.428 1.00 97.44 98 TRP A C 1
ATOM 795 O O . TRP A 1 98 ? -10.417 -0.365 -0.612 1.00 97.44 98 TRP A O 1
ATOM 805 N N . GLY A 1 99 ? -8.667 0.232 0.660 1.00 97.00 99 GLY A N 1
ATOM 806 C CA . GLY A 1 99 ? -9.024 -0.645 1.760 1.00 97.00 99 GLY A CA 1
ATOM 807 C C . GLY A 1 99 ? -8.555 -0.110 3.100 1.00 97.00 99 GLY A C 1
ATOM 808 O O . GLY A 1 99 ? -7.729 0.801 3.188 1.00 97.00 99 GLY A O 1
ATOM 809 N N . GLU A 1 100 ? -9.116 -0.704 4.144 1.00 97.00 100 GLU A N 1
ATOM 810 C CA . GLU A 1 100 ? -8.699 -0.488 5.518 1.00 97.00 100 GLU A CA 1
ATOM 811 C C . GLU A 1 100 ? -8.732 -1.808 6.284 1.00 97.00 100 GLU A C 1
ATOM 813 O O . GLU A 1 100 ? -9.623 -2.631 6.072 1.00 97.00 100 GLU A O 1
ATOM 818 N N . ILE A 1 101 ? -7.749 -2.014 7.156 1.00 97.56 101 ILE A N 1
ATOM 819 C CA . ILE A 1 101 ? -7.714 -3.135 8.103 1.00 97.56 101 ILE A CA 1
ATOM 820 C C . ILE A 1 101 ? -7.121 -2.665 9.437 1.00 97.56 101 ILE A C 1
ATOM 822 O O . ILE A 1 101 ? -6.408 -1.655 9.455 1.00 97.56 101 ILE A O 1
ATOM 826 N N . PRO A 1 102 ? -7.381 -3.379 10.547 1.00 97.38 102 PRO A N 1
ATOM 827 C CA . PRO A 1 102 ? -6.737 -3.095 11.825 1.00 97.38 102 PRO A CA 1
ATOM 828 C C . PRO A 1 102 ? -5.211 -3.153 11.722 1.00 97.38 102 PRO A C 1
ATOM 830 O O . PRO A 1 102 ? -4.657 -3.989 11.003 1.00 97.38 102 PRO A O 1
ATOM 833 N N . GLU A 1 103 ? -4.526 -2.293 12.474 1.00 96.81 103 GLU A N 1
ATOM 834 C CA . GLU A 1 103 ? -3.063 -2.220 12.509 1.00 96.81 103 GLU A CA 1
ATOM 835 C C . GLU A 1 103 ? -2.420 -3.579 12.790 1.00 96.81 103 GLU A C 1
ATOM 837 O O . GLU A 1 103 ? -1.487 -3.957 12.086 1.00 96.81 103 GLU A O 1
ATOM 842 N N . GLU A 1 104 ? -2.948 -4.339 13.751 1.00 95.94 104 GLU A N 1
ATOM 843 C CA . GLU A 1 104 ? -2.433 -5.666 14.104 1.00 95.94 104 GLU A CA 1
ATOM 844 C C . GLU A 1 104 ? -2.467 -6.645 12.925 1.00 95.94 104 GLU A C 1
ATOM 846 O O . GLU A 1 104 ? -1.523 -7.407 12.710 1.00 95.94 104 GLU A O 1
ATOM 851 N N . GLN A 1 105 ? -3.529 -6.591 12.116 1.00 97.69 105 GLN A N 1
ATOM 852 C CA . GLN A 1 105 ? -3.635 -7.413 10.913 1.00 97.69 105 GLN A CA 1
ATOM 853 C C . GLN A 1 105 ? -2.654 -6.937 9.842 1.00 97.69 105 GLN A C 1
ATOM 855 O O . GLN A 1 105 ? -2.027 -7.760 9.182 1.00 97.69 105 GLN A O 1
ATOM 860 N N . PHE A 1 106 ? -2.485 -5.621 9.691 1.00 97.31 106 PHE A N 1
ATOM 861 C CA . PHE A 1 106 ? -1.574 -5.044 8.706 1.00 97.31 106 PHE A CA 1
ATOM 862 C C . PHE A 1 106 ? -0.104 -5.377 8.993 1.00 97.31 106 PHE A C 1
ATOM 864 O O . PHE A 1 106 ? 0.620 -5.789 8.088 1.00 97.31 106 PHE A O 1
ATOM 871 N N . ILE A 1 107 ? 0.349 -5.241 10.244 1.00 95.94 107 ILE A N 1
ATOM 872 C CA . ILE A 1 107 ? 1.749 -5.515 10.616 1.00 95.94 107 ILE A CA 1
ATOM 873 C C . ILE A 1 107 ? 2.116 -6.996 10.498 1.00 95.94 107 ILE A C 1
ATOM 875 O O . ILE A 1 107 ? 3.290 -7.310 10.291 1.00 95.94 107 ILE A O 1
ATOM 879 N N . ALA A 1 108 ? 1.127 -7.886 10.620 1.00 97.38 108 ALA A N 1
ATOM 880 C CA . ALA A 1 108 ? 1.302 -9.326 10.478 1.00 97.38 108 ALA A CA 1
ATOM 881 C C . ALA A 1 108 ? 1.491 -9.765 9.016 1.00 97.38 108 ALA A C 1
ATOM 883 O O . A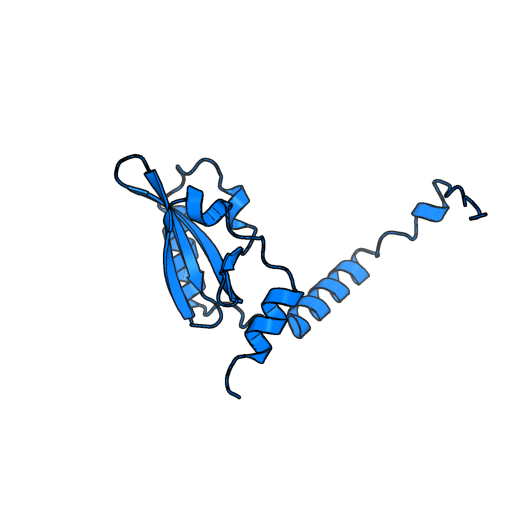LA A 1 108 ? 1.982 -10.868 8.770 1.00 97.38 108 ALA A O 1
ATOM 884 N N . LEU A 1 109 ? 1.126 -8.922 8.043 1.00 97.94 109 LEU A N 1
ATOM 885 C CA . LEU A 1 109 ? 1.372 -9.208 6.633 1.00 97.94 109 LEU A CA 1
ATOM 886 C C . LEU A 1 109 ? 2.876 -9.148 6.323 1.00 97.94 109 LEU A C 1
ATOM 888 O O . LEU A 1 109 ? 3.575 -8.278 6.851 1.00 97.94 109 LEU A O 1
ATOM 892 N N . PRO A 1 110 ? 3.407 -10.004 5.437 1.00 97.75 110 PRO A N 1
ATOM 893 C CA . PRO A 1 110 ? 4.786 -9.882 4.978 1.00 97.75 110 PRO A CA 1
ATOM 894 C C . PRO A 1 110 ? 5.026 -8.554 4.245 1.00 97.75 110 PRO A C 1
ATOM 896 O O . PRO A 1 110 ? 4.124 -8.020 3.596 1.00 97.75 110 PRO A O 1
ATOM 899 N N . ILE A 1 111 ? 6.249 -8.021 4.339 1.00 97.31 111 ILE A N 1
ATOM 900 C CA . ILE A 1 111 ? 6.691 -6.900 3.496 1.00 97.31 111 ILE A CA 1
ATOM 901 C C . ILE A 1 111 ? 6.773 -7.391 2.052 1.00 97.31 111 ILE A C 1
ATOM 903 O O . ILE A 1 111 ? 7.348 -8.449 1.798 1.00 97.31 111 ILE A O 1
ATOM 907 N N . ALA A 1 112 ? 6.186 -6.633 1.128 1.00 96.00 112 ALA A N 1
ATOM 908 C CA . ALA A 1 112 ? 6.237 -6.946 -0.289 1.00 96.00 112 ALA A CA 1
ATOM 909 C C . ALA A 1 112 ? 7.673 -6.815 -0.809 1.00 96.00 112 ALA A C 1
ATOM 911 O O . ALA A 1 112 ? 8.360 -5.823 -0.559 1.00 96.00 112 ALA A O 1
ATOM 912 N N . THR A 1 113 ? 8.119 -7.822 -1.551 1.00 94.06 113 THR A N 1
ATOM 913 C CA . THR A 1 113 ? 9.406 -7.811 -2.249 1.00 94.06 113 THR A CA 1
ATOM 914 C C . THR A 1 113 ? 9.209 -7.494 -3.735 1.00 94.06 113 THR A C 1
ATOM 916 O O . THR A 1 113 ? 8.106 -7.674 -4.261 1.00 94.06 113 THR A O 1
ATOM 919 N N . PRO A 1 114 ? 10.270 -7.117 -4.473 1.00 91.06 114 PRO A N 1
ATOM 920 C CA . PRO A 1 114 ? 10.194 -6.988 -5.931 1.00 91.06 114 PRO A CA 1
ATOM 921 C C . PRO A 1 114 ? 9.678 -8.257 -6.637 1.00 91.06 114 PRO A C 1
ATOM 923 O O . PRO A 1 114 ? 9.001 -8.174 -7.660 1.00 91.06 114 PRO A O 1
ATOM 926 N N . ILE A 1 115 ? 9.939 -9.443 -6.070 1.00 92.25 115 ILE A N 1
ATOM 927 C CA . ILE A 1 115 ? 9.432 -10.722 -6.594 1.00 92.25 115 ILE A CA 1
ATOM 928 C C . ILE A 1 115 ? 7.906 -10.797 -6.467 1.00 92.25 115 ILE A C 1
ATOM 930 O O . ILE A 1 115 ? 7.244 -11.288 -7.381 1.00 92.25 115 ILE A O 1
ATOM 934 N N . ASP A 1 116 ? 7.344 -10.313 -5.359 1.00 95.12 116 ASP A N 1
ATOM 935 C CA . ASP A 1 116 ? 5.895 -10.311 -5.137 1.00 95.12 116 ASP A CA 1
ATOM 936 C C . ASP A 1 116 ? 5.192 -9.346 -6.093 1.00 95.12 116 ASP A C 1
ATOM 938 O O . ASP A 1 116 ? 4.192 -9.719 -6.707 1.00 95.12 116 ASP A O 1
ATOM 942 N N . ILE A 1 117 ? 5.761 -8.150 -6.289 1.00 93.06 117 ILE A N 1
ATOM 943 C CA . ILE A 1 117 ? 5.250 -7.151 -7.240 1.00 93.06 117 ILE A CA 1
ATOM 944 C C . ILE A 1 117 ? 5.227 -7.739 -8.653 1.00 93.06 117 ILE A C 1
ATOM 946 O O . ILE A 1 117 ? 4.190 -7.713 -9.317 1.00 93.06 117 ILE A O 1
ATOM 950 N N . LYS A 1 118 ? 6.336 -8.348 -9.092 1.00 92.12 118 LYS A N 1
ATOM 951 C CA . LYS A 1 118 ? 6.419 -8.984 -10.410 1.00 92.12 118 LYS A CA 1
ATOM 952 C C . LYS A 1 118 ? 5.416 -10.128 -10.563 1.00 92.12 118 LYS A C 1
ATOM 954 O O . LYS A 1 118 ? 4.688 -10.176 -11.548 1.00 92.12 118 LYS A O 1
ATOM 959 N N . ARG A 1 119 ? 5.317 -11.013 -9.563 1.00 93.31 119 ARG A N 1
ATOM 960 C CA . ARG A 1 119 ? 4.346 -12.120 -9.572 1.00 93.31 119 ARG A CA 1
ATOM 961 C C . ARG A 1 119 ? 2.913 -11.605 -9.694 1.00 93.31 119 ARG A C 1
ATOM 963 O O . ARG A 1 119 ? 2.111 -12.215 -10.395 1.00 93.31 119 ARG A O 1
ATOM 970 N N . ARG A 1 120 ? 2.585 -10.506 -9.012 1.00 93.81 120 ARG A N 1
ATOM 971 C CA . ARG A 1 120 ? 1.260 -9.887 -9.081 1.00 93.81 120 ARG A CA 1
ATOM 972 C C . ARG A 1 120 ? 0.990 -9.252 -10.448 1.00 93.81 120 ARG A C 1
ATOM 974 O O . ARG A 1 120 ? -0.135 -9.369 -10.941 1.00 93.81 120 ARG A O 1
ATOM 981 N N . ALA A 1 121 ? 1.999 -8.627 -11.054 1.00 91.94 121 ALA A N 1
ATOM 982 C CA . ALA A 1 121 ? 1.924 -8.055 -12.396 1.00 91.94 121 ALA A CA 1
ATOM 983 C C . ALA A 1 121 ? 1.658 -9.126 -13.464 1.00 91.94 121 ALA A C 1
ATOM 985 O O . ALA A 1 121 ? 0.760 -8.955 -14.284 1.00 91.94 121 ALA A O 1
ATOM 986 N N . ASP A 1 122 ? 2.350 -10.266 -13.383 1.00 90.81 122 ASP A N 1
ATOM 987 C CA . ASP A 1 122 ? 2.205 -11.391 -14.320 1.00 90.81 122 ASP A CA 1
ATOM 988 C C . ASP A 1 122 ? 0.807 -12.051 -14.279 1.00 90.81 122 ASP A C 1
ATOM 990 O O . ASP A 1 122 ? 0.445 -12.815 -15.173 1.00 90.81 122 ASP A O 1
ATOM 994 N N . GLN A 1 123 ? 0.009 -11.779 -13.241 1.00 88.06 123 GLN A N 1
ATOM 995 C CA . GLN A 1 123 ? -1.357 -12.294 -13.084 1.00 88.06 123 GLN A CA 1
ATOM 996 C C . GLN A 1 123 ? -2.434 -11.370 -13.670 1.00 88.06 123 GLN A C 1
ATOM 998 O O . GLN A 1 123 ? -3.611 -11.741 -13.681 1.00 88.06 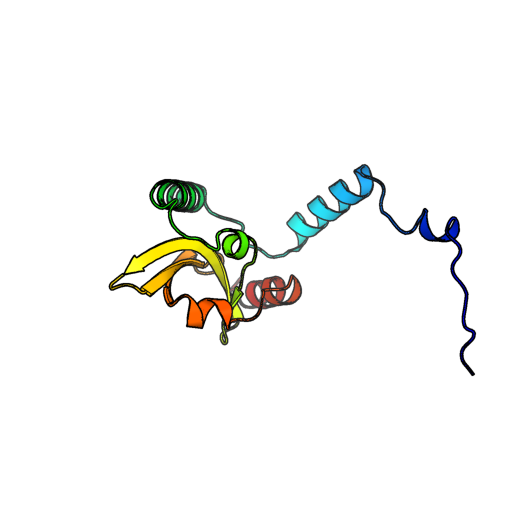123 GLN A O 1
ATOM 1003 N N . LEU A 1 124 ? -2.081 -10.160 -14.118 1.00 78.50 124 LEU A N 1
ATOM 1004 C CA . LEU A 1 124 ? -3.037 -9.276 -14.777 1.00 78.50 124 LEU A CA 1
ATOM 1005 C C . LEU A 1 124 ? -3.340 -9.784 -16.201 1.00 78.50 124 LEU A C 1
ATOM 1007 O O . LEU A 1 124 ? -2.413 -10.145 -16.928 1.00 78.50 124 LEU A O 1
ATOM 1011 N N . PRO A 1 125 ? -4.615 -9.815 -16.630 1.00 66.38 125 PRO A N 1
ATOM 1012 C CA . PRO A 1 125 ? -4.945 -10.112 -18.021 1.00 66.38 125 PRO A CA 1
ATOM 1013 C C . PRO A 1 125 ? -4.347 -9.036 -18.944 1.00 66.38 125 PRO A C 1
ATOM 1015 O O . PRO A 1 125 ? -4.431 -7.847 -18.632 1.00 66.38 125 PRO A O 1
ATOM 1018 N N . SER A 1 126 ? -3.724 -9.480 -20.043 1.00 54.12 126 SER A N 1
ATOM 1019 C CA . SER A 1 126 ? -3.103 -8.635 -21.079 1.00 54.12 126 SER A CA 1
ATOM 1020 C C . SER A 1 126 ? -4.110 -7.823 -21.887 1.00 54.12 126 SER A C 1
ATOM 1022 O O . SER A 1 126 ? -5.225 -8.342 -22.128 1.00 54.12 126 SER A O 1
#

Organism: Caballeronia sordidicola (NCBI:txid196367)

pLDDT: mean 85.13, std 14.47, range [43.34, 98.0]

Sequence (126 aa):
MVEEVVLDEASLADCHLTEEEHIKAAVVEADTSGHPGYPGEAVHRMTEVRFKNPAYPRREMFRFDRVRADGEILHPYAAREVAEEWMINFYLPFTQNWGEIPEEQFIALPIATPIDIKRRADQLPS